Protein AF-A0A9E3BJY5-F1 (afdb_monomer_lite)

pLDDT: mean 82.59, std 16.95, range [46.88, 97.81]

Radius of gyration: 19.42 Å; chains: 1; bounding box: 35×43×54 Å

Structure (mmCIF, N/CA/C/O backbone):
data_AF-A0A9E3BJY5-F1
#
_entry.id   AF-A0A9E3BJY5-F1
#
loop_
_atom_site.group_PDB
_atom_site.id
_atom_site.type_symbol
_atom_site.label_atom_id
_atom_site.label_alt_id
_atom_site.label_comp_id
_atom_site.label_asym_id
_atom_site.label_entity_id
_atom_site.label_seq_id
_atom_site.pdbx_PDB_ins_code
_atom_site.Cartn_x
_atom_site.Cartn_y
_atom_site.Cartn_z
_atom_site.occupancy
_atom_site.B_iso_or_equiv
_atom_site.auth_seq_id
_atom_site.auth_comp_id
_atom_site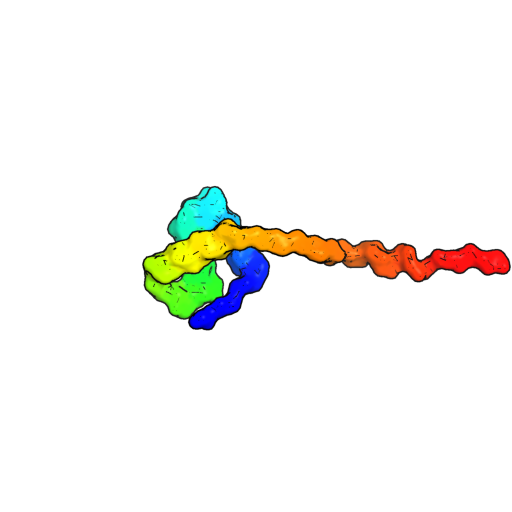.auth_asym_id
_atom_site.auth_atom_id
_atom_site.pdbx_PDB_model_num
ATOM 1 N N . MET A 1 1 ? -1.079 -10.162 -11.705 1.00 72.00 1 MET A N 1
ATOM 2 C CA . MET A 1 1 ? -2.184 -10.214 -10.721 1.00 72.00 1 MET A CA 1
ATOM 3 C C . MET A 1 1 ? -1.596 -10.714 -9.407 1.00 72.00 1 MET A C 1
ATOM 5 O O . MET A 1 1 ? -0.722 -11.567 -9.471 1.00 72.00 1 MET A O 1
ATOM 9 N N . PHE A 1 2 ? -1.978 -10.141 -8.265 1.00 84.94 2 PHE A N 1
ATOM 10 C CA . PHE A 1 2 ? -1.492 -10.512 -6.927 1.00 84.94 2 PHE A CA 1
ATOM 11 C C . PHE A 1 2 ? -2.666 -10.501 -5.942 1.00 84.94 2 PHE A C 1
ATOM 13 O O . PHE A 1 2 ? -3.690 -9.877 -6.229 1.00 84.94 2 PHE A O 1
ATOM 20 N N . VAL A 1 3 ? -2.521 -11.198 -4.818 1.00 88.69 3 VAL A N 1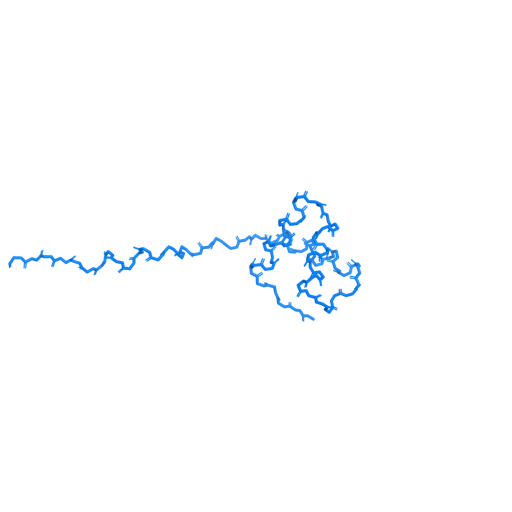
ATOM 21 C CA . VAL A 1 3 ? -3.516 -11.252 -3.738 1.00 88.69 3 VAL A CA 1
ATOM 22 C C . VAL A 1 3 ? -3.015 -10.396 -2.578 1.00 88.69 3 VAL A C 1
ATOM 24 O O . VAL A 1 3 ? -1.811 -10.339 -2.327 1.00 88.69 3 VAL A O 1
ATOM 27 N N . VAL A 1 4 ? -3.930 -9.684 -1.923 1.00 90.69 4 VAL A N 1
ATOM 28 C CA . VAL A 1 4 ? -3.643 -8.803 -0.789 1.00 90.69 4 VAL A CA 1
ATOM 29 C C . VAL A 1 4 ? -4.493 -9.277 0.376 1.00 90.69 4 VAL A C 1
ATOM 31 O O . VAL A 1 4 ? -5.715 -9.166 0.318 1.00 90.69 4 VAL A O 1
ATOM 34 N N . ASP A 1 5 ? -3.841 -9.796 1.409 1.00 92.31 5 ASP A N 1
ATOM 35 C CA . ASP A 1 5 ? -4.506 -10.131 2.665 1.00 92.31 5 ASP A CA 1
ATOM 36 C C . ASP A 1 5 ? -4.778 -8.868 3.499 1.00 92.31 5 ASP A C 1
ATOM 38 O O . ASP A 1 5 ? -4.331 -7.760 3.174 1.00 92.31 5 ASP A O 1
ATOM 42 N N . GLU A 1 6 ? -5.496 -9.028 4.609 1.00 92.44 6 GLU A N 1
ATOM 43 C CA . GLU A 1 6 ? -5.891 -7.896 5.450 1.00 92.44 6 GLU A CA 1
ATOM 44 C C . GLU A 1 6 ? -4.694 -7.201 6.126 1.00 92.44 6 GLU A C 1
ATOM 46 O O . GLU A 1 6 ? -4.712 -5.981 6.254 1.00 92.44 6 GLU A O 1
ATOM 51 N N . GLU A 1 7 ? -3.621 -7.919 6.496 1.00 93.56 7 GLU A N 1
ATOM 52 C CA . GLU A 1 7 ? -2.415 -7.298 7.087 1.00 93.56 7 GLU A CA 1
ATOM 53 C C . GLU A 1 7 ? -1.737 -6.317 6.112 1.00 93.56 7 GLU A C 1
ATOM 55 O O . GLU A 1 7 ? -1.587 -5.139 6.465 1.00 93.56 7 GLU A O 1
ATOM 60 N N . PRO A 1 8 ? -1.421 -6.713 4.861 1.00 93.88 8 PRO A N 1
ATOM 61 C CA . PRO A 1 8 ? -0.915 -5.779 3.865 1.00 93.88 8 PRO A CA 1
ATOM 62 C C . PRO A 1 8 ? -1.865 -4.620 3.580 1.00 93.88 8 PRO A C 1
ATOM 64 O O . PRO A 1 8 ? -1.421 -3.474 3.462 1.00 93.88 8 PRO A O 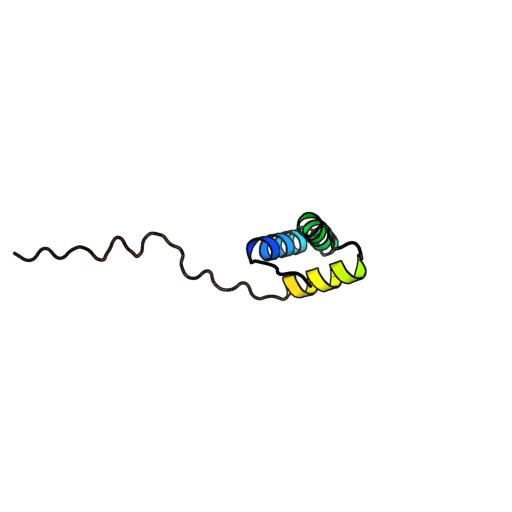1
ATOM 67 N N . ALA A 1 9 ? -3.168 -4.899 3.474 1.00 95.25 9 ALA A N 1
ATOM 68 C CA . ALA A 1 9 ? -4.170 -3.880 3.198 1.00 95.25 9 ALA A CA 1
ATOM 69 C C . ALA A 1 9 ? -4.237 -2.841 4.328 1.00 95.25 9 ALA A C 1
ATOM 71 O O . ALA A 1 9 ? -4.219 -1.637 4.061 1.00 95.25 9 ALA A O 1
ATOM 72 N N . ALA A 1 10 ? -4.236 -3.286 5.586 1.00 95.25 10 ALA A N 1
ATOM 73 C CA . ALA A 1 10 ? -4.252 -2.421 6.757 1.00 95.25 10 ALA A CA 1
ATOM 74 C C . ALA A 1 10 ? -3.010 -1.530 6.832 1.00 95.25 10 ALA A C 1
ATOM 76 O O . ALA A 1 10 ? -3.140 -0.325 7.047 1.00 95.25 10 ALA A O 1
ATOM 77 N N . ALA A 1 11 ? -1.818 -2.078 6.588 1.00 96.25 11 ALA A N 1
ATOM 78 C CA . ALA A 1 11 ? -0.586 -1.296 6.592 1.00 96.25 11 ALA A CA 1
ATOM 79 C C . ALA A 1 11 ? -0.569 -0.212 5.502 1.00 96.25 11 ALA A C 1
ATOM 81 O O . ALA A 1 11 ? -0.167 0.925 5.755 1.00 96.25 11 ALA A O 1
ATOM 82 N N . ILE A 1 12 ? -1.058 -0.536 4.301 1.00 96.81 12 ILE A N 1
ATOM 83 C CA . ILE A 1 12 ? -1.169 0.423 3.195 1.00 96.81 12 ILE A CA 1
ATOM 84 C C . ILE A 1 12 ? -2.161 1.540 3.541 1.00 96.81 12 ILE A C 1
ATOM 86 O O . ILE A 1 12 ? -1.854 2.713 3.315 1.00 96.81 12 ILE A O 1
ATOM 90 N N . ARG A 1 13 ? -3.322 1.200 4.121 1.00 96.00 13 ARG A N 1
ATOM 91 C CA . ARG A 1 13 ? -4.312 2.192 4.575 1.00 96.00 13 ARG A CA 1
ATOM 92 C C . ARG A 1 13 ? -3.739 3.106 5.652 1.00 96.00 13 ARG A C 1
ATOM 94 O O . ARG A 1 13 ? -3.824 4.320 5.510 1.00 96.00 13 ARG A O 1
ATOM 101 N N . ARG A 1 14 ? -3.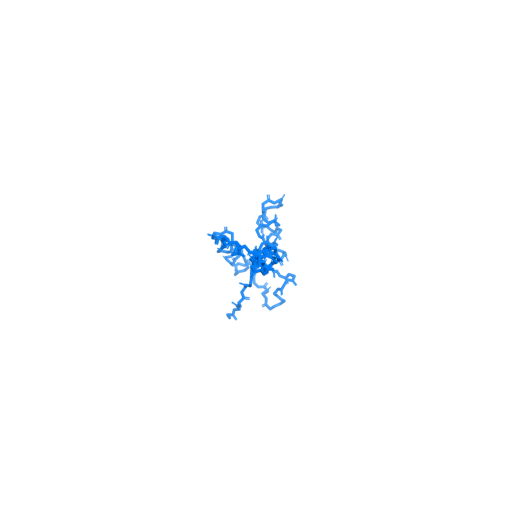060 2.546 6.657 1.00 96.38 14 ARG A N 1
ATOM 102 C CA . ARG A 1 14 ? -2.385 3.322 7.708 1.00 96.38 14 ARG A CA 1
ATOM 103 C C . ARG A 1 14 ? -1.346 4.285 7.145 1.00 96.38 14 ARG A C 1
ATOM 105 O O . ARG A 1 14 ? -1.371 5.469 7.460 1.00 96.38 14 ARG A O 1
ATOM 112 N N . ALA A 1 15 ? -0.472 3.809 6.258 1.00 97.81 15 ALA A N 1
ATOM 113 C CA . ALA A 1 15 ? 0.538 4.656 5.632 1.00 97.81 15 ALA A CA 1
ATOM 114 C C . ALA A 1 15 ? -0.088 5.801 4.814 1.00 97.81 15 ALA A C 1
ATOM 116 O O . ALA A 1 15 ? 0.419 6.924 4.850 1.00 97.81 15 ALA A O 1
ATOM 117 N N . TRP A 1 16 ? -1.192 5.532 4.105 1.00 97.12 16 TRP A N 1
ATOM 118 C CA . TRP A 1 16 ? -1.953 6.555 3.385 1.00 97.12 16 TRP A CA 1
ATOM 119 C C . TRP A 1 16 ? -2.572 7.590 4.325 1.00 97.12 16 TRP A C 1
ATOM 121 O O . TRP A 1 16 ? -2.452 8.786 4.076 1.00 97.12 16 TRP A O 1
ATOM 131 N N . GLU A 1 17 ? -3.244 7.147 5.385 1.00 95.88 17 GLU A N 1
ATOM 132 C CA . GLU A 1 17 ? -3.909 8.028 6.349 1.00 95.88 17 GLU A CA 1
ATOM 133 C C . GLU A 1 17 ? -2.908 8.939 7.069 1.00 95.88 17 GLU A C 1
ATOM 135 O O . GLU A 1 17 ? -3.153 10.132 7.218 1.00 95.88 17 GLU A O 1
ATOM 140 N N . GLU A 1 18 ? -1.759 8.394 7.470 1.00 97.12 18 GLU A N 1
ATOM 141 C CA . GLU A 1 18 ? -0.749 9.127 8.237 1.00 97.12 18 GLU A CA 1
ATOM 142 C C . GLU A 1 18 ? 0.089 10.083 7.381 1.00 97.12 18 GLU A C 1
ATOM 144 O O . GLU A 1 18 ? 0.511 11.136 7.856 1.00 97.12 18 GLU A O 1
ATOM 149 N N . ARG A 1 19 ? 0.420 9.690 6.142 1.00 96.69 19 ARG A N 1
ATOM 150 C CA . ARG A 1 19 ? 1.466 10.354 5.338 1.00 96.69 19 ARG A CA 1
ATOM 151 C C . ARG A 1 19 ? 1.087 10.572 3.870 1.00 96.69 19 ARG A C 1
ATOM 153 O O . ARG A 1 19 ? 1.908 11.047 3.084 1.00 96.69 19 ARG A O 1
ATOM 160 N N . GLY A 1 20 ? -0.145 10.255 3.489 1.00 95.81 20 GLY A N 1
ATOM 161 C CA . GLY A 1 20 ? -0.688 10.475 2.153 1.00 95.81 20 GLY A CA 1
ATOM 162 C C . GLY A 1 20 ? -0.318 9.408 1.118 1.00 95.81 20 GLY A C 1
ATOM 163 O O . GLY A 1 20 ? 0.316 8.388 1.395 1.00 95.81 20 GLY A O 1
ATOM 164 N N . GLU A 1 21 ? -0.715 9.667 -0.130 1.00 96.12 21 GLU A N 1
ATOM 165 C CA . GLU A 1 21 ? -0.679 8.690 -1.228 1.00 96.12 21 GLU A CA 1
ATOM 166 C C . GLU A 1 21 ? 0.706 8.088 -1.497 1.00 96.12 21 GLU A C 1
ATOM 168 O O . GLU A 1 21 ? 0.827 6.884 -1.728 1.00 96.12 21 GLU A O 1
ATOM 173 N N . LEU A 1 22 ? 1.764 8.899 -1.434 1.00 96.31 22 LEU A N 1
ATOM 174 C CA . LEU A 1 22 ? 3.125 8.422 -1.687 1.00 96.31 22 LEU A CA 1
ATOM 175 C C . LEU A 1 22 ? 3.596 7.422 -0.628 1.00 96.31 22 LEU A C 1
ATOM 177 O O . LEU A 1 22 ? 4.287 6.463 -0.967 1.00 96.31 22 LEU A O 1
ATOM 181 N N . ALA A 1 23 ? 3.194 7.598 0.631 1.00 96.94 23 ALA A N 1
ATOM 182 C CA . ALA A 1 23 ? 3.527 6.650 1.684 1.00 96.94 23 ALA A CA 1
ATOM 183 C C . ALA A 1 23 ? 2.812 5.309 1.482 1.00 96.94 23 ALA A C 1
ATOM 185 O O . ALA A 1 23 ? 3.450 4.268 1.619 1.00 96.94 23 ALA A O 1
ATOM 186 N N . GLY A 1 24 ? 1.543 5.323 1.057 1.00 96.69 24 GLY A N 1
ATOM 187 C CA . GLY A 1 24 ? 0.833 4.104 0.654 1.00 96.69 24 GLY A CA 1
ATOM 188 C C . GLY A 1 24 ? 1.511 3.382 -0.520 1.00 96.69 24 GLY A C 1
ATOM 189 O O . GLY A 1 24 ? 1.613 2.157 -0.518 1.00 96.69 24 GLY A O 1
ATOM 190 N N . VAL A 1 25 ? 2.045 4.124 -1.499 1.00 96.75 25 VAL A N 1
ATOM 191 C CA . VAL A 1 25 ? 2.801 3.551 -2.634 1.00 96.75 25 VAL A CA 1
ATOM 192 C C . VAL A 1 25 ? 4.120 2.926 -2.186 1.00 96.75 25 VAL A C 1
ATOM 194 O O . VAL A 1 25 ? 4.459 1.830 -2.635 1.00 96.75 25 VAL A O 1
ATOM 197 N N . VAL A 1 26 ? 4.868 3.593 -1.305 1.00 95.94 26 VAL A N 1
ATOM 198 C CA . VAL A 1 26 ? 6.106 3.038 -0.739 1.00 95.94 26 VAL A CA 1
ATOM 199 C C . VAL A 1 26 ? 5.807 1.753 0.027 1.00 95.94 26 VAL A C 1
ATOM 201 O O . VAL A 1 26 ? 6.505 0.759 -0.162 1.00 95.94 26 VAL A O 1
ATOM 204 N N . GLU A 1 27 ? 4.746 1.747 0.832 1.00 96.81 27 GLU A N 1
ATOM 205 C CA . GLU A 1 27 ? 4.356 0.583 1.623 1.00 96.81 27 GLU A CA 1
ATOM 206 C C . GLU A 1 27 ? 3.901 -0.596 0.749 1.00 96.81 27 GLU A C 1
ATOM 208 O O . GLU A 1 27 ? 4.298 -1.738 0.994 1.00 96.81 27 GLU A O 1
ATOM 213 N N . LEU A 1 28 ? 3.164 -0.324 -0.336 1.00 95.31 28 LEU A N 1
ATOM 214 C CA . LEU A 1 28 ? 2.811 -1.324 -1.345 1.00 95.31 28 LEU A CA 1
ATOM 215 C C . LEU A 1 28 ? 4.068 -1.940 -1.979 1.00 95.31 28 LEU A C 1
ATOM 217 O O . LEU A 1 28 ? 4.176 -3.158 -2.071 1.00 95.31 28 LEU A O 1
ATOM 221 N N . ARG A 1 29 ? 5.042 -1.122 -2.395 1.00 93.88 29 ARG A N 1
ATOM 222 C CA . ARG A 1 29 ? 6.268 -1.611 -3.055 1.00 93.88 29 ARG A CA 1
ATOM 223 C C . ARG A 1 29 ? 7.189 -2.386 -2.114 1.00 93.88 29 ARG A C 1
ATOM 225 O O . ARG A 1 29 ? 7.909 -3.263 -2.579 1.00 93.88 29 ARG A O 1
ATOM 232 N N . ARG A 1 30 ? 7.159 -2.093 -0.809 1.00 93.62 30 ARG A N 1
ATOM 233 C CA . ARG A 1 30 ? 7.884 -2.869 0.212 1.00 93.62 30 ARG A CA 1
ATOM 234 C C . ARG A 1 30 ? 7.328 -4.283 0.358 1.00 93.62 30 ARG A C 1
ATOM 236 O O . ARG A 1 30 ? 8.109 -5.213 0.518 1.00 93.62 30 ARG A O 1
ATOM 243 N N . ARG A 1 31 ? 6.002 -4.443 0.284 1.00 91.00 31 ARG A N 1
ATOM 244 C CA . ARG A 1 31 ? 5.337 -5.753 0.395 1.00 91.00 31 ARG A CA 1
ATOM 245 C C . ARG A 1 31 ? 5.298 -6.523 -0.923 1.00 91.00 31 ARG A C 1
ATOM 247 O O . ARG A 1 31 ? 5.413 -7.743 -0.924 1.00 91.00 31 ARG A O 1
ATOM 254 N N . PHE A 1 32 ? 5.179 -5.818 -2.046 1.00 90.56 32 PHE A N 1
ATOM 255 C CA . PHE A 1 32 ? 5.054 -6.402 -3.379 1.00 90.56 32 PHE A CA 1
ATOM 256 C C . PHE A 1 32 ? 6.194 -5.928 -4.285 1.00 90.56 32 PHE A C 1
ATOM 258 O O . PHE A 1 32 ? 6.050 -4.984 -5.066 1.00 90.56 32 PHE A O 1
ATOM 265 N N . LEU A 1 33 ? 7.328 -6.630 -4.212 1.00 86.50 33 LEU A N 1
ATOM 266 C CA . LEU A 1 33 ? 8.567 -6.273 -4.923 1.00 86.50 33 LEU A CA 1
ATOM 267 C C . LEU A 1 33 ? 8.434 -6.271 -6.459 1.00 86.50 33 LEU A C 1
ATOM 269 O O . LEU A 1 33 ? 9.253 -5.669 -7.148 1.00 86.50 33 LEU A O 1
ATOM 273 N N . LEU A 1 34 ? 7.396 -6.914 -7.004 1.00 85.06 34 LEU A N 1
ATOM 274 C CA . LEU A 1 34 ? 7.129 -6.985 -8.446 1.00 85.06 34 LEU A CA 1
ATOM 275 C C . LEU A 1 34 ? 6.402 -5.745 -9.004 1.00 85.06 34 LEU A C 1
ATOM 277 O O . LEU A 1 34 ? 6.236 -5.632 -10.218 1.00 85.06 34 LEU A O 1
ATOM 281 N N . ILE A 1 35 ? 5.965 -4.808 -8.155 1.00 83.44 35 ILE A N 1
ATOM 282 C CA . ILE A 1 35 ? 5.289 -3.578 -8.590 1.00 83.44 35 ILE A CA 1
ATOM 283 C C . ILE A 1 35 ? 6.329 -2.470 -8.784 1.00 83.44 35 ILE A C 1
ATOM 285 O O . ILE A 1 35 ? 6.776 -1.827 -7.834 1.00 83.44 35 ILE A O 1
ATOM 289 N N . THR A 1 36 ? 6.716 -2.231 -10.037 1.00 81.06 36 THR A N 1
ATOM 290 C CA . THR A 1 36 ? 7.738 -1.232 -10.396 1.00 81.06 36 THR A CA 1
ATOM 291 C C . THR A 1 36 ? 7.155 0.044 -11.006 1.00 81.06 36 THR A C 1
ATOM 293 O O . THR A 1 36 ? 7.740 1.115 -10.835 1.00 81.06 36 THR A O 1
ATOM 296 N N . ASP A 1 37 ? 5.989 -0.045 -11.654 1.00 90.19 37 ASP A N 1
ATOM 297 C CA . ASP A 1 37 ? 5.294 1.103 -12.241 1.00 90.19 37 ASP A CA 1
ATOM 298 C C . ASP A 1 37 ? 4.554 1.930 -11.176 1.00 90.19 37 ASP A C 1
ATOM 300 O O . ASP A 1 37 ? 3.635 1.452 -10.504 1.00 90.19 37 ASP A O 1
ATOM 304 N N . ASN A 1 38 ? 4.920 3.209 -11.065 1.00 89.38 38 ASN A N 1
ATOM 305 C CA . ASN A 1 38 ? 4.308 4.158 -10.137 1.00 89.38 38 ASN A CA 1
ATOM 306 C C . ASN A 1 38 ? 2.834 4.434 -10.466 1.00 89.38 38 ASN A C 1
ATOM 308 O O . ASN A 1 38 ? 2.032 4.634 -9.550 1.00 89.38 38 ASN A O 1
ATOM 312 N N . ALA A 1 39 ? 2.454 4.448 -11.749 1.00 93.25 39 ALA A N 1
ATOM 313 C CA . ALA A 1 39 ? 1.068 4.692 -12.137 1.00 93.25 39 ALA A CA 1
ATOM 314 C C . ALA A 1 39 ? 0.174 3.509 -11.739 1.00 93.25 39 ALA A C 1
ATOM 316 O O . ALA A 1 39 ? -0.895 3.705 -11.154 1.00 93.25 39 ALA A O 1
ATOM 317 N N . HIS A 1 40 ? 0.630 2.281 -11.993 1.00 92.25 40 HIS A N 1
ATOM 318 C CA . HIS A 1 40 ? -0.020 1.067 -11.517 1.00 92.25 40 HIS A CA 1
ATOM 319 C C . HIS A 1 40 ? -0.087 1.010 -9.985 1.00 92.25 40 HIS A C 1
ATOM 321 O O . HIS A 1 40 ? -1.168 0.776 -9.444 1.00 92.25 40 HIS A O 1
ATOM 327 N N . ALA A 1 41 ? 1.011 1.319 -9.288 1.00 94.56 41 ALA A N 1
ATOM 328 C CA . ALA A 1 41 ? 1.059 1.323 -7.828 1.00 94.56 41 ALA A CA 1
ATOM 329 C C . ALA A 1 41 ? 0.015 2.270 -7.217 1.00 94.56 41 ALA A C 1
ATOM 331 O O . ALA A 1 41 ? -0.748 1.861 -6.345 1.00 94.56 41 ALA A O 1
ATOM 332 N N . ARG A 1 42 ? -0.099 3.507 -7.721 1.00 95.44 42 ARG A N 1
ATOM 333 C CA . ARG A 1 42 ? -1.118 4.465 -7.251 1.00 95.44 42 ARG A CA 1
ATOM 334 C C . ARG A 1 42 ? -2.540 3.941 -7.438 1.00 95.44 42 ARG A C 1
ATOM 336 O O . ARG A 1 42 ? -3.368 4.106 -6.545 1.00 95.44 42 ARG A O 1
ATOM 343 N N . ARG A 1 43 ? -2.834 3.284 -8.569 1.00 95.38 43 ARG A N 1
ATOM 344 C CA . ARG A 1 43 ? -4.151 2.663 -8.800 1.00 95.38 43 ARG A CA 1
ATOM 345 C C . ARG A 1 43 ? -4.443 1.565 -7.778 1.00 95.38 43 ARG A C 1
ATOM 347 O O . ARG A 1 43 ? -5.534 1.552 -7.217 1.00 95.38 43 ARG A O 1
ATOM 354 N N . CYS A 1 44 ? -3.475 0.690 -7.506 1.00 94.69 44 CYS A N 1
ATOM 355 C CA . CYS A 1 44 ? -3.615 -0.363 -6.501 1.00 94.69 44 CYS A CA 1
ATOM 356 C C . CYS A 1 44 ? -3.864 0.215 -5.106 1.00 94.69 44 CYS A C 1
ATOM 358 O O . CYS A 1 44 ? -4.797 -0.207 -4.432 1.00 94.69 44 CYS A O 1
ATOM 360 N N . VAL A 1 45 ? -3.085 1.218 -4.697 1.00 96.31 45 VAL A N 1
ATOM 361 C CA . VAL A 1 45 ? -3.243 1.849 -3.382 1.00 96.31 45 VAL A CA 1
ATOM 362 C C . VAL A 1 45 ? -4.631 2.474 -3.227 1.00 96.31 45 VAL A C 1
ATOM 364 O O . VAL A 1 45 ? -5.290 2.233 -2.222 1.00 96.31 45 VAL A O 1
ATOM 367 N N . ARG A 1 46 ? -5.126 3.211 -4.230 1.00 95.75 46 ARG A N 1
ATOM 368 C CA . ARG A 1 46 ? -6.484 3.787 -4.186 1.00 95.75 46 ARG A CA 1
ATOM 369 C C . ARG A 1 46 ? -7.569 2.724 -4.071 1.00 95.75 46 ARG A C 1
ATOM 371 O O . ARG A 1 46 ? -8.533 2.928 -3.341 1.00 95.75 46 ARG A O 1
ATOM 378 N N . ALA A 1 47 ? -7.413 1.602 -4.775 1.00 95.62 47 ALA A N 1
ATOM 379 C CA . ALA A 1 47 ? -8.344 0.486 -4.666 1.00 95.62 47 ALA A CA 1
ATOM 380 C C . ALA A 1 47 ? -8.350 -0.091 -3.242 1.00 95.62 47 ALA A C 1
ATOM 382 O O . ALA A 1 47 ? -9.418 -0.214 -2.656 1.00 95.62 47 ALA A O 1
ATOM 383 N N . ILE A 1 48 ? -7.170 -0.353 -2.669 1.00 95.06 48 ILE A N 1
ATOM 384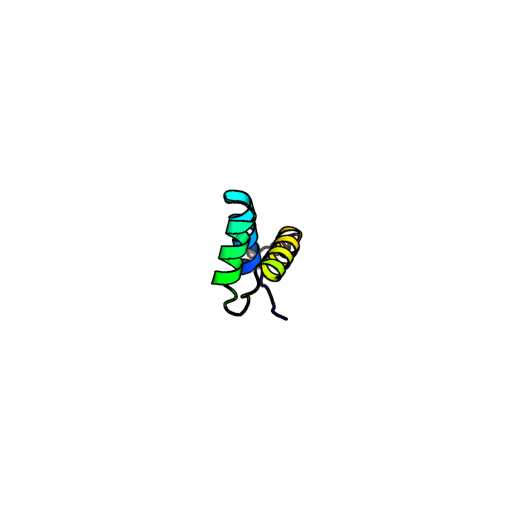 C CA 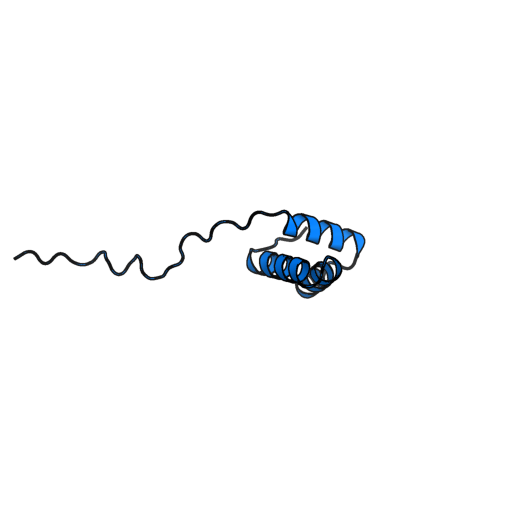. ILE A 1 48 ? -7.000 -0.912 -1.316 1.00 95.06 48 ILE A CA 1
ATOM 385 C C . ILE A 1 48 ? -7.559 0.023 -0.236 1.00 95.06 48 ILE A C 1
ATOM 387 O O . ILE A 1 48 ? -8.213 -0.433 0.698 1.00 95.06 48 ILE A O 1
ATOM 391 N N . VAL A 1 49 ? -7.346 1.336 -0.370 1.00 94.62 49 VAL A N 1
ATOM 392 C CA . VAL A 1 49 ? -7.906 2.341 0.552 1.00 94.62 49 VAL A CA 1
ATOM 393 C C . VAL A 1 49 ? -9.430 2.413 0.463 1.00 94.62 49 VAL A C 1
ATOM 395 O O . VAL A 1 49 ? -10.088 2.688 1.461 1.00 94.62 49 VAL A O 1
ATOM 398 N N . GLY A 1 50 ? -10.004 2.118 -0.704 1.00 92.25 50 GLY A N 1
ATOM 399 C CA . GLY A 1 50 ? -11.451 2.035 -0.887 1.00 92.25 50 GLY A CA 1
ATOM 400 C C . GLY A 1 50 ? -12.095 0.753 -0.346 1.00 92.25 50 GLY A C 1
ATOM 401 O O . GLY A 1 50 ? -13.323 0.667 -0.325 1.00 92.25 50 GLY A O 1
ATOM 402 N N . TRP A 1 51 ? -11.317 -0.252 0.069 1.00 92.75 51 TRP A N 1
ATOM 403 C CA . TRP A 1 51 ? -11.870 -1.486 0.628 1.00 92.75 51 TRP A CA 1
ATOM 404 C C . TRP A 1 51 ? -12.427 -1.248 2.030 1.00 92.75 51 TRP A C 1
ATOM 406 O O . TRP A 1 51 ? -11.795 -0.611 2.872 1.00 92.75 51 TRP A O 1
ATOM 416 N N . ARG A 1 52 ? -13.609 -1.808 2.305 1.00 78.50 52 ARG A N 1
ATOM 417 C CA . ARG A 1 52 ? -14.116 -1.904 3.676 1.00 78.50 52 ARG A CA 1
ATOM 418 C C . ARG A 1 52 ? -13.390 -3.053 4.377 1.00 78.50 52 ARG A C 1
ATOM 420 O O . ARG A 1 52 ? -13.478 -4.168 3.864 1.00 78.50 52 ARG A O 1
ATOM 427 N N . PRO A 1 53 ? -12.708 -2.821 5.515 1.00 73.88 53 PRO A N 1
ATOM 428 C CA . PRO A 1 53 ? -12.153 -3.917 6.294 1.00 73.88 53 PRO A CA 1
ATOM 429 C C . PRO A 1 53 ? -13.301 -4.828 6.718 1.00 73.88 53 PRO A C 1
ATOM 431 O O . PRO A 1 53 ? -14.340 -4.356 7.196 1.00 73.88 53 PRO A O 1
ATOM 434 N N . GLN A 1 54 ? -13.140 -6.129 6.499 1.00 68.19 54 GLN A N 1
ATOM 435 C CA . GLN A 1 54 ? -14.096 -7.093 7.016 1.00 68.19 54 GLN A CA 1
ATOM 436 C C . GLN A 1 54 ? -14.066 -6.984 8.547 1.00 68.19 54 GLN A C 1
ATOM 438 O O . GLN A 1 54 ? -12.970 -6.972 9.116 1.00 68.19 54 GLN A O 1
ATOM 443 N N . PRO A 1 55 ? -15.221 -6.869 9.230 1.00 61.72 55 PRO A N 1
ATOM 444 C CA . PRO A 1 55 ? -15.243 -6.950 10.681 1.00 61.72 55 PRO A CA 1
ATOM 445 C C . PRO A 1 55 ? -14.522 -8.234 11.064 1.00 61.72 55 PRO A C 1
ATOM 447 O O . PRO A 1 55 ? -14.874 -9.296 10.541 1.00 61.72 55 PRO A O 1
ATOM 450 N N . ALA A 1 56 ? -13.486 -8.133 11.898 1.00 61.56 56 ALA A N 1
ATOM 451 C CA . ALA A 1 56 ? -12.837 -9.317 12.428 1.00 61.56 56 ALA A CA 1
ATOM 452 C C . ALA A 1 56 ? -13.948 -10.160 13.057 1.00 61.56 56 ALA A C 1
ATOM 454 O O . ALA A 1 56 ? -14.597 -9.713 14.004 1.00 61.56 56 ALA A O 1
ATOM 455 N N . ALA A 1 57 ? -14.240 -11.326 12.472 1.00 58.66 57 ALA A N 1
ATOM 456 C CA . ALA A 1 57 ? -15.024 -12.322 13.175 1.00 58.66 57 ALA A CA 1
ATOM 457 C C . ALA A 1 57 ? -14.285 -12.523 14.491 1.00 58.66 57 ALA A C 1
ATOM 459 O O . ALA A 1 57 ? -13.082 -12.763 14.458 1.00 58.66 57 ALA A O 1
ATOM 460 N N . ASP A 1 58 ? -14.983 -12.273 15.590 1.00 54.69 58 ASP A N 1
ATOM 461 C CA . ASP A 1 58 ? -14.482 -12.240 16.954 1.00 54.69 58 ASP A CA 1
ATOM 462 C C . ASP A 1 58 ? -13.499 -13.394 17.218 1.00 54.69 58 ASP A C 1
ATOM 464 O O . ASP A 1 58 ? -13.893 -14.504 17.559 1.00 54.69 58 ASP A O 1
ATOM 468 N N . GLN A 1 59 ? -12.203 -13.150 17.002 1.00 56.59 59 GLN A N 1
ATOM 469 C CA . GLN A 1 59 ? -11.125 -14.061 17.381 1.00 56.59 59 GLN A CA 1
ATOM 470 C C . GLN A 1 59 ? -10.744 -13.800 18.840 1.00 56.59 59 GLN A C 1
ATOM 472 O O . GLN A 1 59 ? -9.568 -13.853 19.192 1.00 56.59 59 GLN A O 1
ATOM 477 N N . SER A 1 60 ? -11.717 -13.480 19.698 1.00 46.88 60 SER A N 1
ATOM 478 C CA . SER A 1 60 ? -11.506 -13.558 21.136 1.00 46.88 60 SER A CA 1
ATOM 479 C C . SER A 1 60 ? -11.357 -15.039 21.494 1.00 46.88 60 SER A C 1
ATOM 481 O O . SER A 1 60 ? -12.316 -15.798 21.334 1.00 46.88 60 SER A O 1
ATOM 483 N N . PRO A 1 61 ? -10.199 -15.489 22.008 1.00 54.09 61 PRO A N 1
ATOM 484 C CA . PRO A 1 61 ? -9.978 -16.885 22.395 1.00 54.09 61 PRO A CA 1
ATOM 485 C C . PRO A 1 61 ? -10.772 -17.302 23.654 1.00 54.09 61 PRO A C 1
ATOM 487 O O . PRO A 1 61 ? -10.420 -18.263 24.331 1.00 54.09 61 PRO A O 1
ATOM 490 N N . GLU A 1 62 ? -11.846 -16.587 23.996 1.00 53.47 62 GLU A N 1
ATOM 491 C CA . GLU A 1 62 ? -12.504 -16.646 25.303 1.00 53.47 62 GLU A CA 1
ATOM 492 C C . GLU A 1 62 ? -13.925 -17.235 25.253 1.00 53.47 62 GLU A C 1
ATOM 494 O O . GLU A 1 62 ? -14.510 -17.547 26.290 1.00 53.47 62 GLU A O 1
ATOM 499 N N . ALA A 1 63 ? -14.475 -17.482 24.058 1.00 53.97 63 ALA A N 1
ATOM 500 C CA . ALA A 1 63 ? -15.819 -18.049 23.913 1.00 53.97 63 ALA A CA 1
ATOM 501 C C . ALA A 1 63 ? -15.898 -19.568 24.180 1.00 53.97 63 ALA A C 1
ATOM 503 O O . ALA A 1 63 ? -16.986 -20.084 24.433 1.00 53.97 63 ALA A O 1
ATOM 504 N N . GLU A 1 64 ? -14.775 -20.294 24.186 1.00 51.69 64 GLU A N 1
ATOM 505 C CA . GLU A 1 64 ? -14.779 -21.764 24.290 1.00 51.69 64 GLU A CA 1
ATOM 506 C C . GLU A 1 64 ? -14.566 -22.300 25.723 1.00 51.69 64 GLU A C 1
ATOM 508 O O . GLU A 1 64 ? -14.790 -23.479 25.988 1.00 51.69 64 GLU A O 1
ATOM 513 N N . SER A 1 65 ? -14.237 -21.437 26.696 1.00 54.84 65 SER A N 1
ATOM 514 C CA . SER A 1 65 ? -14.062 -21.848 28.106 1.00 54.84 65 SER A CA 1
ATOM 515 C C . SER A 1 65 ? -15.363 -21.825 28.932 1.00 54.84 65 SER A C 1
ATOM 517 O O . SER A 1 65 ? -15.417 -22.334 30.050 1.00 54.84 65 SER A O 1
ATOM 519 N N . LYS A 1 66 ? -16.468 -21.296 28.385 1.00 54.91 66 LYS A N 1
ATOM 520 C CA . LYS A 1 66 ? -17.761 -21.190 29.094 1.00 54.91 66 LYS A CA 1
ATOM 521 C C . LYS A 1 66 ? -18.810 -22.202 28.611 1.00 54.91 66 LYS A C 1
ATOM 523 O O . LYS A 1 66 ? -20.001 -21.908 28.608 1.00 54.91 66 LYS A O 1
ATOM 528 N N . ALA A 1 67 ? -18.390 -23.398 28.199 1.00 57.22 67 ALA A N 1
ATOM 529 C CA . ALA A 1 67 ? -19.313 -24.465 27.790 1.00 57.22 67 ALA A CA 1
ATOM 530 C C . ALA A 1 67 ? -19.040 -25.823 28.461 1.00 57.22 67 ALA A C 1
ATOM 532 O O . ALA A 1 67 ? -19.506 -26.855 27.980 1.00 57.22 67 ALA A O 1
ATOM 533 N N . ARG A 1 68 ? -18.323 -25.854 29.595 1.00 55.06 68 ARG A N 1
ATOM 534 C CA . ARG A 1 68 ? -18.191 -27.083 30.394 1.00 55.06 68 ARG A CA 1
ATOM 535 C C . ARG A 1 68 ? -18.374 -26.855 31.891 1.00 55.06 68 ARG A C 1
ATOM 537 O O . ARG A 1 68 ? -17.490 -27.120 32.692 1.00 55.06 68 ARG A O 1
ATOM 544 N N . ALA A 1 69 ? -19.571 -26.411 32.251 1.00 55.09 69 ALA A N 1
ATOM 545 C CA . ALA A 1 69 ? -20.206 -26.775 33.513 1.00 55.09 69 ALA A CA 1
ATOM 546 C C . ALA A 1 69 ? -21.719 -26.838 33.266 1.00 55.09 69 ALA A C 1
ATOM 548 O O . ALA A 1 69 ? -22.298 -25.897 32.722 1.00 55.09 69 ALA A O 1
ATOM 549 N N . PRO A 1 70 ? -22.350 -27.957 33.637 1.00 53.28 70 PRO A N 1
ATOM 550 C CA . PRO A 1 70 ? -23.172 -27.838 34.827 1.00 53.28 70 PRO A CA 1
ATOM 551 C C . PRO A 1 70 ? -22.806 -28.903 35.863 1.00 53.28 70 PRO A C 1
ATOM 553 O O . PRO A 1 70 ? -22.754 -30.097 35.575 1.00 53.28 70 PRO A O 1
ATOM 556 N N . GLU A 1 71 ? -22.580 -28.441 37.090 1.00 58.16 71 GLU A N 1
ATOM 557 C CA . GLU A 1 71 ? -22.862 -29.232 38.281 1.00 58.16 71 GLU A CA 1
ATOM 558 C C . GLU A 1 71 ? -24.369 -29.509 38.318 1.00 58.16 71 GLU A C 1
ATOM 560 O O . GLU A 1 71 ? -25.165 -28.569 38.315 1.00 58.16 71 GLU A O 1
ATOM 565 N N . ILE A 1 72 ? -24.771 -30.780 38.384 1.00 61.09 72 ILE A N 1
ATOM 566 C CA . ILE A 1 72 ? -26.085 -31.169 38.907 1.00 61.09 72 ILE A CA 1
ATOM 567 C C . ILE A 1 72 ? -25.893 -32.406 39.796 1.00 61.09 72 ILE A C 1
ATOM 569 O O . ILE A 1 72 ? -25.694 -33.505 39.292 1.00 61.09 72 ILE A O 1
ATOM 573 N N . ARG A 1 73 ? -25.889 -32.115 41.104 1.00 57.50 73 ARG A N 1
ATOM 574 C CA . ARG A 1 73 ? -26.394 -32.841 42.287 1.00 57.50 73 ARG A CA 1
ATOM 575 C C . ARG A 1 73 ? -26.385 -34.372 42.331 1.00 57.50 73 ARG A C 1
ATOM 577 O O . ARG A 1 73 ? -27.118 -34.996 41.538 1.00 57.50 73 ARG A O 1
#

Secondary structure (DSSP, 8-state):
-----HHHHHHHHHHHHHH-HHHHHHHHHHH-TT---HHHHHHHHHHHHTSPPPP-----TTSSTTSS-----

Foldseek 3Di:
DDDDDPVLLVCLLVLCVVPRQVSSLVSQCVVPVPDDDPVVSSVVSVVSNPDDPDPPPPPPVPPPVPPDDDDDD

Sequence (73 aa):
MFVVDEEPAAAIRRAWEERGELAGVVELRRRFLLITDNAHARRCVRAIVGWRPQPAADQSPEAESKARAPEIR